Protein AF-A0A5B6VZI9-F1 (afdb_monomer_lite)

Foldseek 3Di:
DDDDDDDDPDDPPPPPVCDPVNVCVVCVVVLVVQQDALDLPDDLVVSVVSLLVVLVVDDDPPDDSFNSSVVCVLVSYDHNRNVVVVVDDPPCDDGPVSVSVVSCVVRVDVVVVVVVVVCVVVPDPDPPPPPDDD

InterPro domains:
  IPR005162 Retrotransposon-derived protein PEG10, N-terminal capsid-like domain [PF03732] (71-131)

Radius of gyration: 24.82 Å; chains: 1; bounding box: 95×47×50 Å

Secondary structure (DSSP, 8-state):
----PPPPS----------HHHHHHHHHHHHTT--B---SSS-HHHHHHHHHHHHHT---TT--HHHHHHHHGGGSB-HHHHHHHHHSPTTS--SHHHHHHHHHHHHS-HHHHHHHHHHHHT----TT------

Structure (mmCIF, N/CA/C/O backbone):
data_AF-A0A5B6VZI9-F1
#
_entry.id   AF-A0A5B6VZI9-F1
#
loop_
_atom_site.group_PDB
_atom_site.id
_atom_site.type_symbol
_atom_site.label_atom_id
_atom_site.label_alt_id
_atom_site.label_comp_id
_atom_site.label_asym_id
_atom_site.label_entity_id
_atom_site.label_seq_id
_atom_site.pdbx_PDB_ins_code
_atom_site.Cartn_x
_atom_site.Cartn_y
_atom_site.Cartn_z
_atom_site.occupancy
_atom_site.B_iso_or_equiv
_atom_site.auth_seq_id
_atom_site.auth_comp_id
_atom_site.auth_asym_id
_atom_site.auth_atom_id
_atom_site.pdbx_PDB_model_num
ATOM 1 N N . MET A 1 1 ? 61.176 0.861 -36.166 1.00 44.66 1 MET A N 1
ATOM 2 C CA . MET A 1 1 ? 60.371 1.454 -35.080 1.00 44.66 1 MET A CA 1
ATOM 3 C C . MET A 1 1 ? 59.085 1.946 -35.715 1.00 44.66 1 MET A C 1
ATOM 5 O O . MET A 1 1 ? 59.169 2.777 -36.605 1.00 44.66 1 MET A O 1
ATOM 9 N N . ALA A 1 2 ? 57.945 1.364 -35.354 1.00 43.34 2 ALA A N 1
ATOM 10 C CA . ALA A 1 2 ? 56.625 1.854 -35.738 1.00 43.34 2 ALA A CA 1
ATOM 11 C C . ALA A 1 2 ? 55.852 2.044 -34.430 1.00 43.34 2 ALA A C 1
ATOM 13 O O . ALA A 1 2 ? 55.684 1.088 -33.672 1.00 43.34 2 ALA A O 1
ATOM 14 N N . GLU A 1 3 ? 55.512 3.293 -34.123 1.00 45.34 3 GLU A N 1
ATOM 15 C CA . GLU A 1 3 ? 54.732 3.668 -32.948 1.00 45.34 3 GLU A CA 1
ATOM 16 C C . GLU A 1 3 ? 53.304 3.134 -33.089 1.00 45.34 3 GLU A C 1
ATOM 18 O O . GLU A 1 3 ? 52.586 3.461 -34.032 1.00 45.34 3 GLU A O 1
ATOM 23 N N . ASN A 1 4 ? 52.899 2.294 -32.138 1.00 48.88 4 ASN A N 1
ATOM 24 C CA . ASN A 1 4 ? 51.517 1.865 -31.978 1.00 48.88 4 ASN A CA 1
ATOM 25 C C . ASN A 1 4 ? 50.743 2.988 -31.277 1.00 48.88 4 ASN A C 1
ATOM 27 O O . ASN A 1 4 ? 50.796 3.109 -30.053 1.00 48.88 4 ASN A O 1
ATOM 31 N N . HIS A 1 5 ? 50.038 3.816 -32.048 1.00 54.12 5 HIS A N 1
ATOM 32 C CA . HIS A 1 5 ? 49.069 4.764 -31.501 1.00 54.12 5 HIS A CA 1
ATOM 33 C C . HIS A 1 5 ? 47.848 4.009 -30.934 1.00 54.12 5 HIS A C 1
ATOM 35 O O . HIS A 1 5 ? 47.343 3.098 -31.595 1.00 54.12 5 HIS A O 1
ATOM 41 N N . PRO A 1 6 ? 47.340 4.365 -29.739 1.00 53.91 6 PRO A N 1
ATOM 42 C CA . PRO A 1 6 ? 46.118 3.773 -29.205 1.00 53.91 6 PRO A CA 1
ATOM 43 C C . PRO A 1 6 ? 44.873 4.264 -29.973 1.00 53.91 6 PRO A C 1
ATOM 45 O O . PRO A 1 6 ? 44.852 5.414 -30.423 1.00 53.91 6 PRO A O 1
ATOM 48 N N . PRO A 1 7 ? 43.830 3.425 -30.122 1.00 52.94 7 PRO A N 1
ATOM 49 C CA . PRO A 1 7 ? 42.584 3.816 -30.781 1.00 52.94 7 PRO A CA 1
ATOM 50 C C . PRO A 1 7 ? 41.762 4.822 -29.940 1.00 52.94 7 PRO A C 1
ATOM 52 O O . PRO A 1 7 ? 41.955 4.900 -28.723 1.00 52.94 7 PRO A O 1
ATOM 55 N N . PRO A 1 8 ? 40.837 5.589 -30.561 1.00 47.03 8 PRO A N 1
ATOM 56 C CA . PRO A 1 8 ? 40.043 6.615 -29.882 1.00 47.03 8 PRO A CA 1
ATOM 57 C C . PRO A 1 8 ? 39.071 6.022 -28.845 1.00 47.03 8 PRO A C 1
ATOM 59 O O . PRO A 1 8 ? 38.597 4.895 -29.016 1.00 47.03 8 PRO A O 1
ATOM 62 N N . PRO A 1 9 ? 38.710 6.776 -27.791 1.00 49.41 9 PRO A N 1
ATOM 63 C CA . PRO A 1 9 ? 37.789 6.314 -26.763 1.00 49.41 9 PRO A CA 1
ATOM 64 C C . PRO A 1 9 ? 36.336 6.469 -27.237 1.00 49.41 9 PRO A C 1
ATOM 66 O O . PRO A 1 9 ? 35.648 7.403 -26.842 1.00 49.41 9 PRO A O 1
ATOM 69 N N . GLU A 1 10 ? 35.853 5.554 -28.080 1.00 56.00 10 GLU A N 1
ATOM 70 C CA . GLU A 1 10 ? 34.464 5.584 -28.571 1.00 56.00 10 GLU A CA 1
ATOM 71 C C . GLU A 1 10 ? 33.763 4.221 -28.495 1.00 56.00 10 GLU A C 1
ATOM 73 O O . GLU A 1 10 ? 33.093 3.807 -29.430 1.00 56.00 10 GLU A O 1
ATOM 78 N N . MET A 1 11 ? 33.910 3.465 -27.398 1.00 44.88 11 MET A N 1
ATOM 79 C CA . MET A 1 11 ? 33.047 2.280 -27.200 1.00 44.88 11 MET A CA 1
ATOM 80 C C . MET A 1 11 ? 32.739 1.896 -25.746 1.00 44.88 11 MET A C 1
ATOM 82 O O . MET A 1 11 ? 32.143 0.849 -25.517 1.00 44.88 11 MET A O 1
ATOM 86 N N . ALA A 1 12 ? 33.076 2.703 -24.737 1.00 39.00 12 ALA A N 1
ATOM 87 C CA . ALA A 1 12 ? 32.737 2.367 -23.348 1.00 39.00 12 ALA A CA 1
ATOM 88 C C . ALA A 1 12 ? 31.283 2.739 -22.988 1.00 39.00 12 ALA A C 1
ATOM 90 O O . ALA A 1 12 ? 31.000 3.172 -21.875 1.00 39.00 12 ALA A O 1
ATOM 91 N N . ALA A 1 13 ? 30.340 2.537 -23.913 1.00 41.16 13 ALA A N 1
ATOM 92 C CA . ALA A 1 13 ? 28.915 2.463 -23.605 1.00 41.16 13 ALA A CA 1
ATOM 93 C C . ALA A 1 13 ? 28.601 1.071 -23.036 1.00 41.16 13 ALA A C 1
ATOM 95 O O . ALA A 1 13 ? 27.743 0.337 -23.521 1.00 41.16 13 ALA A O 1
ATOM 96 N N . ASN A 1 14 ? 29.318 0.708 -21.975 1.00 37.62 14 ASN A N 1
ATOM 97 C CA . ASN A 1 14 ? 28.919 -0.375 -21.102 1.00 37.62 14 ASN A CA 1
ATOM 98 C C . ASN A 1 14 ? 27.749 0.177 -20.290 1.00 37.62 14 ASN A C 1
ATOM 100 O O . ASN A 1 14 ? 27.937 0.734 -19.209 1.00 37.62 14 ASN A O 1
ATOM 104 N N . HIS A 1 15 ? 26.537 0.052 -20.830 1.00 49.69 15 HIS A N 1
ATOM 105 C CA . HIS A 1 15 ? 25.324 0.058 -20.024 1.00 49.69 15 HIS A CA 1
ATOM 106 C C . HIS A 1 15 ? 25.386 -1.171 -19.109 1.00 49.69 15 HIS A C 1
ATOM 108 O O . HIS A 1 15 ? 24.748 -2.194 -19.340 1.00 49.69 15 HIS A O 1
ATOM 114 N N . ALA A 1 16 ? 26.220 -1.086 -18.072 1.00 39.56 16 ALA A N 1
ATOM 115 C CA . ALA A 1 16 ? 25.999 -1.858 -16.872 1.00 39.56 16 ALA A CA 1
ATOM 116 C C . ALA A 1 16 ? 24.584 -1.482 -16.414 1.00 39.56 16 ALA A C 1
ATOM 118 O O . ALA A 1 16 ? 24.296 -0.280 -16.340 1.00 39.56 16 ALA A O 1
ATOM 119 N N . PRO A 1 17 ? 23.686 -2.447 -16.151 1.00 44.81 17 PRO A N 1
ATOM 120 C CA . PRO A 1 17 ? 22.410 -2.117 -15.550 1.00 44.81 17 PRO A CA 1
ATOM 121 C C . PRO A 1 17 ? 22.757 -1.428 -14.238 1.00 44.81 17 PRO A C 1
ATOM 123 O O . PRO A 1 17 ? 23.289 -2.070 -13.332 1.00 44.81 17 PRO A O 1
ATOM 126 N N . ARG A 1 18 ? 22.563 -0.103 -14.172 1.00 46.97 18 ARG A N 1
ATOM 127 C CA . ARG A 1 18 ? 22.728 0.654 -12.933 1.00 46.97 18 ARG A CA 1
ATOM 128 C C . ARG A 1 18 ? 21.947 -0.121 -11.891 1.00 46.97 18 ARG A C 1
ATOM 130 O O . ARG A 1 18 ? 20.738 -0.315 -12.040 1.00 46.97 18 ARG A O 1
ATOM 137 N N . THR A 1 19 ? 22.659 -0.680 -10.922 1.00 47.81 19 THR A N 1
ATOM 138 C CA . THR A 1 19 ? 22.030 -1.636 -10.029 1.00 47.81 19 THR A CA 1
ATOM 139 C C . THR A 1 19 ? 20.954 -0.891 -9.253 1.00 47.81 19 THR A C 1
ATOM 141 O O . THR A 1 19 ? 21.127 0.276 -8.898 1.00 47.81 19 THR A O 1
ATOM 144 N N . MET A 1 20 ? 19.816 -1.545 -9.017 1.00 48.88 20 MET A N 1
ATOM 145 C CA . MET A 1 20 ? 18.712 -0.998 -8.221 1.00 48.88 20 MET A CA 1
ATOM 146 C C . MET A 1 20 ? 19.228 -0.363 -6.917 1.00 48.88 20 MET A C 1
ATOM 148 O O . MET A 1 20 ? 18.726 0.671 -6.501 1.00 48.88 20 MET A O 1
ATOM 152 N N . TYR A 1 21 ? 20.308 -0.914 -6.354 1.00 43.31 21 TYR A N 1
ATOM 153 C CA . TYR A 1 21 ? 21.020 -0.404 -5.187 1.00 43.31 21 TYR A CA 1
ATOM 154 C C . TYR A 1 21 ? 21.575 1.028 -5.337 1.00 43.31 21 TYR A C 1
ATOM 156 O O . TYR A 1 21 ? 21.412 1.833 -4.419 1.00 43.31 21 TYR A O 1
ATOM 164 N N . ASP A 1 22 ? 22.156 1.399 -6.478 1.00 49.97 22 ASP A N 1
ATOM 165 C CA . ASP A 1 22 ? 22.760 2.729 -6.674 1.00 49.97 22 ASP A CA 1
ATOM 166 C C . ASP A 1 22 ? 21.703 3.832 -6.826 1.00 49.97 22 ASP A C 1
ATOM 168 O O . ASP A 1 22 ? 21.845 4.922 -6.269 1.00 49.97 22 ASP A O 1
ATOM 172 N N . TYR A 1 23 ? 20.591 3.527 -7.503 1.00 51.03 23 TYR A N 1
ATOM 173 C CA . TYR A 1 23 ? 19.423 4.411 -7.536 1.00 51.03 23 TYR A CA 1
A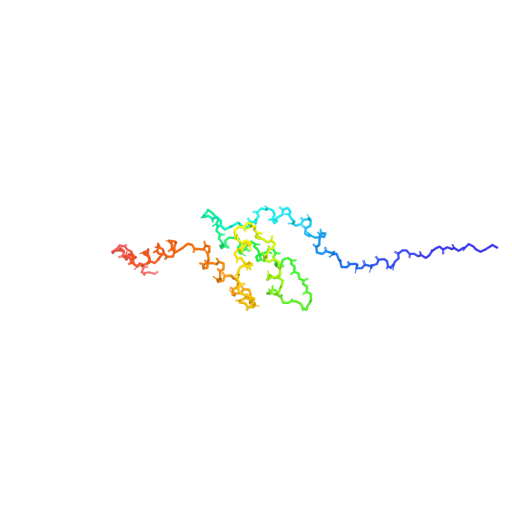TOM 174 C C . TYR A 1 23 ? 18.725 4.470 -6.185 1.00 51.03 23 TYR A C 1
ATOM 176 O O . TYR A 1 23 ? 18.383 5.558 -5.726 1.00 51.03 23 TYR A O 1
ATOM 184 N N . THR A 1 24 ? 18.588 3.331 -5.496 1.00 51.59 24 THR A N 1
ATOM 185 C CA . THR A 1 24 ? 18.005 3.331 -4.155 1.00 51.59 24 THR A CA 1
ATOM 186 C C . THR A 1 24 ? 18.813 4.209 -3.219 1.00 51.59 24 THR A C 1
ATOM 188 O O . THR A 1 24 ? 18.198 4.904 -2.447 1.00 51.59 24 THR A O 1
ATOM 191 N N . LYS A 1 25 ? 20.144 4.314 -3.313 1.00 47.44 25 LYS A N 1
ATOM 192 C CA . LYS A 1 25 ? 20.920 5.173 -2.401 1.00 47.44 25 LYS A CA 1
ATOM 193 C C . LYS A 1 25 ? 20.657 6.675 -2.580 1.00 47.44 25 LYS A C 1
ATOM 195 O O . LYS A 1 25 ? 20.638 7.399 -1.591 1.00 47.44 25 LYS A O 1
ATOM 200 N N . SER A 1 26 ? 20.426 7.134 -3.812 1.00 44.34 26 SER A N 1
ATOM 201 C CA . SER A 1 26 ? 20.067 8.532 -4.107 1.00 44.34 26 SER A CA 1
ATOM 202 C C . SER A 1 26 ? 18.576 8.826 -3.905 1.00 44.34 26 SER A C 1
ATOM 204 O O . SER A 1 26 ? 18.228 9.973 -3.644 1.00 44.34 26 SER A O 1
ATOM 206 N N . SER A 1 27 ? 17.707 7.821 -4.041 1.00 53.03 27 SER A N 1
ATOM 207 C CA . SER A 1 27 ? 16.261 7.926 -3.798 1.00 53.03 27 SER A CA 1
ATOM 208 C C . SER A 1 27 ? 15.859 7.560 -2.361 1.00 53.03 27 SER A C 1
ATOM 210 O O . SER A 1 27 ? 14.744 7.860 -1.947 1.00 53.03 27 SER A O 1
ATOM 212 N N . LEU A 1 28 ? 16.748 6.946 -1.572 1.00 49.12 28 LEU A N 1
ATOM 213 C CA . LEU A 1 28 ? 16.514 6.530 -0.183 1.00 49.12 28 LEU A CA 1
ATOM 214 C C . LEU A 1 28 ? 16.299 7.737 0.724 1.00 49.12 28 LEU A C 1
ATOM 216 O O . LEU A 1 28 ? 15.491 7.643 1.632 1.00 49.12 28 LEU A O 1
ATOM 220 N N . THR A 1 29 ? 16.895 8.891 0.427 1.00 49.81 29 THR A N 1
ATOM 221 C CA . THR A 1 29 ? 16.580 10.149 1.123 1.00 49.81 29 THR A CA 1
ATOM 222 C C . THR A 1 29 ? 15.117 10.578 0.955 1.00 49.81 29 THR A C 1
ATOM 224 O O . THR A 1 29 ? 14.594 11.272 1.821 1.00 49.81 29 THR A O 1
ATOM 227 N N . GLY A 1 30 ? 14.433 10.143 -0.112 1.00 49.75 30 GLY A N 1
ATOM 228 C CA . GLY A 1 30 ? 12.989 10.333 -0.303 1.00 49.75 30 GLY A CA 1
ATOM 229 C C . GLY A 1 30 ? 12.120 9.214 0.289 1.00 49.75 30 GLY A C 1
ATOM 230 O O . GLY A 1 30 ? 10.983 9.466 0.665 1.00 49.75 30 GLY A O 1
ATOM 231 N N . ILE A 1 31 ? 12.643 7.988 0.413 1.00 49.75 31 ILE A N 1
ATOM 232 C CA . ILE A 1 31 ? 11.924 6.835 0.998 1.00 49.75 31 ILE A CA 1
ATOM 233 C C . ILE A 1 31 ? 12.033 6.826 2.532 1.00 49.75 31 ILE A C 1
ATOM 235 O O . ILE A 1 31 ? 11.121 6.371 3.218 1.00 49.75 31 ILE A O 1
ATOM 239 N N . GLU A 1 32 ? 13.125 7.354 3.095 1.00 50.16 32 GLU A N 1
ATOM 240 C CA . GLU A 1 32 ? 13.339 7.448 4.544 1.00 50.16 32 GLU A CA 1
ATOM 241 C C . GLU A 1 32 ? 12.313 8.354 5.246 1.00 50.16 32 GLU A C 1
ATOM 243 O O . GLU A 1 32 ? 12.110 8.207 6.449 1.00 50.16 32 GLU A O 1
ATOM 248 N N . SER A 1 33 ? 11.596 9.212 4.509 1.00 51.38 33 SER A N 1
ATOM 249 C CA . SER A 1 33 ? 10.482 10.014 5.034 1.00 51.38 33 SER A CA 1
ATOM 250 C C . SER A 1 33 ? 9.107 9.332 4.942 1.00 51.38 33 SER A C 1
ATOM 252 O O . SER A 1 33 ? 8.122 9.914 5.386 1.00 51.38 33 SER A O 1
ATOM 254 N N . SER A 1 34 ? 9.006 8.119 4.382 1.00 64.94 34 SER A N 1
ATOM 255 C CA . SER A 1 34 ? 7.731 7.402 4.177 1.00 64.94 34 SER A CA 1
ATOM 256 C C . SER A 1 34 ? 7.838 5.905 4.503 1.00 64.94 34 SER A C 1
ATOM 258 O O . SER A 1 34 ? 7.319 5.059 3.779 1.00 64.94 34 SER A O 1
ATOM 260 N N . ILE A 1 35 ? 8.544 5.541 5.579 1.00 85.88 35 ILE A N 1
ATOM 261 C CA . ILE A 1 35 ? 8.465 4.179 6.127 1.00 85.88 35 ILE A CA 1
ATOM 262 C C . ILE A 1 35 ? 7.190 4.065 6.959 1.00 85.88 35 ILE A C 1
ATOM 264 O O . ILE A 1 35 ? 7.040 4.789 7.934 1.00 85.88 35 ILE A O 1
ATOM 268 N N . PHE A 1 36 ? 6.333 3.105 6.617 1.00 89.94 36 PHE A N 1
ATOM 269 C CA . PHE A 1 36 ? 5.084 2.842 7.329 1.00 89.94 36 PHE A CA 1
ATOM 270 C C . PHE A 1 36 ? 5.270 1.750 8.389 1.00 89.94 36 PHE A C 1
ATOM 272 O O . PHE A 1 36 ? 5.673 0.621 8.074 1.00 89.94 36 PHE A O 1
ATOM 279 N N . ASP A 1 37 ? 4.979 2.069 9.650 1.00 90.19 37 ASP A N 1
ATOM 280 C CA . ASP A 1 37 ? 4.993 1.112 10.772 1.00 90.19 37 ASP A CA 1
ATOM 281 C C . ASP A 1 37 ? 3.581 0.545 11.048 1.00 90.19 37 ASP A C 1
ATOM 283 O O . ASP A 1 37 ? 3.415 -0.568 11.559 1.00 90.19 37 ASP A O 1
ATOM 287 N N . GLY A 1 38 ? 2.539 1.242 10.598 1.00 87.00 38 GLY A N 1
ATOM 288 C CA . GLY A 1 38 ? 1.145 0.909 10.858 1.00 87.00 38 GLY A CA 1
ATOM 289 C C . GLY A 1 38 ?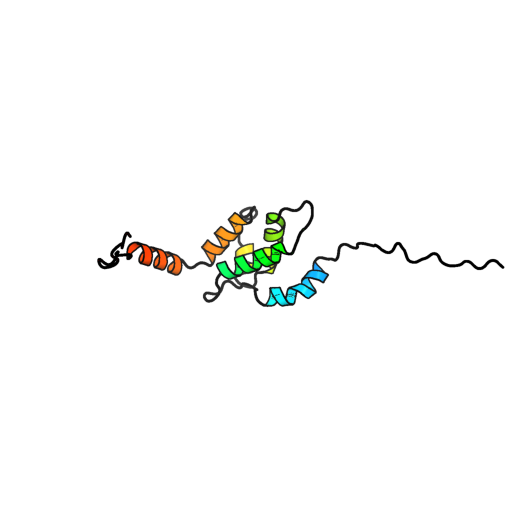 0.656 1.439 12.204 1.00 87.00 38 GLY A C 1
ATOM 290 O O . GLY A 1 38 ? -0.098 0.746 12.898 1.00 87.00 38 GLY A O 1
ATOM 291 N N . LEU A 1 39 ? 1.120 2.628 12.597 1.00 87.56 39 LEU A N 1
ATOM 292 C CA . LEU A 1 39 ? 0.675 3.344 13.793 1.00 87.56 39 LEU A CA 1
ATOM 293 C C . LEU A 1 39 ? -0.692 4.016 13.568 1.00 87.56 39 LEU A C 1
ATOM 295 O O . LEU A 1 39 ? -1.210 4.070 12.457 1.00 87.56 39 LEU A O 1
ATOM 299 N N . GLN A 1 40 ? -1.326 4.482 14.648 1.00 80.25 40 GLN A N 1
ATOM 300 C CA . GLN A 1 40 ? -2.691 5.036 14.588 1.00 80.25 40 GLN A CA 1
ATOM 301 C C . GLN A 1 40 ? -2.753 6.436 13.960 1.00 80.25 40 GLN A C 1
ATOM 303 O O . GLN A 1 40 ? -3.794 6.828 13.428 1.00 80.25 40 GLN A O 1
ATOM 308 N N . ASP A 1 41 ? -1.658 7.178 14.074 1.00 82.69 41 ASP A N 1
ATOM 309 C CA . ASP A 1 41 ? -1.432 8.521 13.550 1.00 82.69 41 ASP A CA 1
ATOM 310 C C . ASP A 1 41 ? -0.958 8.522 12.090 1.00 82.69 41 ASP A C 1
ATOM 312 O O . ASP A 1 41 ? -1.065 9.543 11.415 1.00 82.69 41 ASP A O 1
ATOM 316 N N . GLU A 1 42 ? -0.512 7.375 11.574 1.00 87.62 42 GLU A N 1
ATOM 317 C CA . GLU A 1 42 ? -0.177 7.216 10.162 1.00 87.62 42 GLU A CA 1
ATOM 318 C C . GLU A 1 42 ? -1.444 7.034 9.307 1.00 87.62 42 GLU A C 1
ATOM 320 O O . GLU A 1 42 ? -2.405 6.356 9.690 1.00 87.62 42 GLU A O 1
ATOM 325 N N . ASP A 1 43 ? -1.441 7.621 8.108 1.00 86.56 43 ASP A N 1
ATOM 326 C CA . ASP A 1 43 ? -2.498 7.407 7.120 1.00 86.56 43 ASP A CA 1
ATOM 327 C C . ASP A 1 43 ? -2.045 6.392 6.059 1.00 86.56 43 ASP A C 1
ATOM 329 O O . ASP A 1 43 ? -1.161 6.703 5.250 1.00 86.56 43 ASP A O 1
ATOM 333 N N . PRO A 1 44 ? -2.651 5.188 6.008 1.00 90.06 44 PRO A N 1
ATOM 334 C CA . PRO A 1 44 ? -2.318 4.206 4.986 1.00 90.06 44 PRO A CA 1
ATOM 335 C C . PRO A 1 44 ? -2.608 4.706 3.562 1.00 90.06 44 PRO A C 1
ATOM 337 O O . PRO A 1 44 ? -1.937 4.258 2.638 1.00 90.06 44 PRO A O 1
ATOM 340 N N . ASN A 1 45 ? -3.555 5.632 3.354 1.00 89.94 45 ASN A N 1
ATOM 341 C CA . ASN A 1 45 ? -3.835 6.177 2.020 1.00 89.94 45 ASN A CA 1
ATOM 342 C C . ASN A 1 45 ? -2.691 7.060 1.525 1.00 89.94 45 ASN A C 1
ATOM 344 O O . ASN A 1 45 ? -2.226 6.880 0.402 1.00 89.94 45 ASN A O 1
ATOM 348 N N . THR A 1 46 ? -2.208 7.971 2.373 1.00 90.06 46 THR A N 1
ATOM 349 C CA . THR A 1 46 ? -1.064 8.836 2.055 1.00 90.06 46 THR A CA 1
ATOM 350 C C . THR A 1 46 ? 0.183 8.006 1.771 1.00 90.06 46 THR A C 1
ATOM 352 O O . THR A 1 46 ? 0.869 8.247 0.781 1.00 90.06 46 THR A O 1
ATOM 355 N N . HIS A 1 47 ? 0.435 6.969 2.578 1.00 91.00 47 HIS A N 1
ATOM 356 C CA . HIS A 1 47 ? 1.541 6.043 2.328 1.00 91.00 47 HIS A CA 1
ATOM 357 C C . HIS A 1 47 ? 1.426 5.348 0.966 1.00 91.00 47 HIS A C 1
ATOM 359 O O . HIS A 1 47 ? 2.382 5.327 0.194 1.00 91.00 47 HIS A O 1
ATOM 365 N N . LEU A 1 48 ? 0.248 4.800 0.645 1.00 92.31 48 LEU A N 1
ATOM 366 C CA . LEU A 1 48 ? 0.011 4.121 -0.630 1.00 92.31 48 LEU A CA 1
ATOM 367 C C . LEU A 1 48 ? 0.165 5.066 -1.829 1.00 92.31 48 LEU A C 1
ATOM 369 O O . LEU A 1 48 ? 0.747 4.658 -2.832 1.00 92.31 48 LEU A O 1
ATOM 373 N N . ALA A 1 49 ? -0.317 6.307 -1.728 1.00 90.69 49 ALA A N 1
ATOM 374 C CA . ALA A 1 49 ? -0.187 7.309 -2.784 1.00 90.69 49 ALA A CA 1
ATOM 375 C C . ALA A 1 49 ? 1.285 7.658 -3.050 1.00 90.69 49 ALA A C 1
ATOM 377 O O . ALA A 1 49 ? 1.752 7.511 -4.181 1.00 90.69 49 ALA A O 1
ATOM 378 N N . ASN A 1 50 ? 2.035 8.001 -1.998 1.00 89.44 50 ASN A N 1
ATOM 379 C CA . ASN A 1 50 ? 3.465 8.305 -2.094 1.00 89.44 50 ASN A CA 1
ATOM 380 C C . ASN A 1 50 ? 4.257 7.110 -2.648 1.00 89.44 50 ASN A C 1
ATOM 382 O O . ASN A 1 50 ? 5.175 7.266 -3.452 1.00 89.44 50 ASN A O 1
ATOM 386 N N . PHE A 1 51 ? 3.896 5.891 -2.236 1.00 91.00 51 PHE A N 1
ATOM 387 C CA . PHE A 1 51 ? 4.544 4.675 -2.713 1.00 91.00 51 PHE A CA 1
ATOM 388 C C . PHE A 1 51 ? 4.293 4.414 -4.204 1.00 91.00 51 PHE A C 1
ATOM 390 O O . PHE A 1 51 ? 5.206 3.977 -4.908 1.00 91.00 51 PHE A O 1
ATOM 397 N N . VAL A 1 52 ? 3.075 4.663 -4.697 1.00 90.94 52 VAL A N 1
ATOM 398 C CA . VAL A 1 52 ? 2.759 4.531 -6.127 1.00 90.94 52 VAL A CA 1
ATOM 399 C C . VAL A 1 52 ? 3.537 5.560 -6.940 1.00 90.94 52 VAL A C 1
ATOM 401 O O . VAL A 1 52 ? 4.184 5.166 -7.905 1.00 90.94 52 VAL A O 1
ATOM 404 N N . GLU A 1 53 ? 3.567 6.823 -6.508 1.00 88.81 53 GLU A N 1
ATOM 405 C CA . GLU A 1 53 ? 4.348 7.882 -7.164 1.00 88.81 53 GLU A CA 1
ATOM 406 C C . GLU A 1 53 ? 5.839 7.522 -7.228 1.00 88.81 53 GLU A C 1
ATOM 408 O O . GLU A 1 53 ? 6.476 7.631 -8.277 1.00 88.81 53 GLU A O 1
ATOM 413 N N . PHE A 1 54 ? 6.387 6.986 -6.134 1.00 85.31 54 PHE A N 1
ATOM 414 C CA . PHE A 1 54 ? 7.745 6.456 -6.112 1.00 85.31 54 PHE A CA 1
ATOM 415 C C . PHE A 1 54 ? 7.936 5.310 -7.115 1.00 85.31 54 PHE A C 1
ATOM 417 O O . PHE A 1 54 ? 8.909 5.311 -7.871 1.00 85.31 54 PHE A O 1
ATOM 424 N N . CYS A 1 55 ? 7.023 4.337 -7.153 1.00 86.69 55 CYS A N 1
ATOM 425 C CA . CYS A 1 55 ? 7.105 3.209 -8.083 1.00 86.69 55 CYS A CA 1
ATOM 426 C C . CYS A 1 55 ? 7.018 3.646 -9.548 1.00 86.69 55 CYS A C 1
ATOM 428 O O . CYS A 1 55 ? 7.674 3.039 -10.390 1.00 86.69 55 CYS A O 1
ATOM 430 N N . ASP A 1 56 ? 6.265 4.701 -9.849 1.00 85.88 56 ASP A N 1
ATOM 431 C CA . ASP A 1 56 ? 6.096 5.211 -11.210 1.00 85.88 56 ASP A CA 1
ATOM 432 C C . ASP A 1 56 ? 7.394 5.826 -11.773 1.00 85.88 56 ASP A C 1
ATOM 434 O O . ASP A 1 56 ? 7.552 5.923 -12.992 1.00 85.88 56 ASP A O 1
ATOM 438 N N . THR A 1 57 ? 8.374 6.145 -10.914 1.00 83.12 57 THR A N 1
ATOM 439 C CA . THR A 1 57 ? 9.736 6.522 -11.341 1.00 83.12 57 THR A CA 1
ATOM 440 C C . THR A 1 57 ? 10.543 5.347 -11.908 1.00 83.12 57 THR A C 1
ATOM 442 O O . THR A 1 57 ? 11.549 5.555 -12.591 1.00 83.12 57 THR A O 1
ATOM 445 N N . PHE A 1 58 ? 10.104 4.107 -11.668 1.00 78.81 58 PHE A N 1
ATOM 446 C CA . PHE A 1 58 ? 10.722 2.904 -12.208 1.00 78.81 58 PHE A CA 1
ATOM 447 C C . PHE A 1 58 ? 9.969 2.452 -13.454 1.00 78.81 58 PHE A C 1
ATOM 449 O O . PHE A 1 58 ? 8.793 2.094 -13.406 1.00 78.81 58 PHE A O 1
ATOM 456 N N . LYS A 1 59 ? 10.678 2.377 -14.580 1.00 80.06 59 LYS A N 1
ATOM 457 C CA . LYS A 1 59 ? 10.206 1.661 -15.765 1.00 80.06 59 LYS A CA 1
ATOM 458 C C . LYS A 1 59 ? 11.211 0.585 -16.132 1.00 80.06 59 LYS A C 1
ATOM 460 O O . LYS A 1 59 ? 12.374 0.868 -16.405 1.00 80.06 59 LYS A O 1
ATOM 465 N N . ILE A 1 60 ? 10.749 -0.660 -16.081 1.00 82.50 60 ILE A N 1
ATOM 466 C CA . ILE A 1 60 ? 11.517 -1.847 -16.444 1.00 82.50 60 ILE A CA 1
ATOM 467 C C . ILE A 1 60 ? 10.754 -2.527 -17.574 1.00 82.50 60 ILE A C 1
ATOM 469 O O . ILE A 1 60 ? 9.585 -2.873 -17.409 1.00 82.50 60 ILE A O 1
ATOM 473 N N . ASN A 1 61 ? 11.411 -2.696 -18.720 1.00 86.00 61 ASN A N 1
ATOM 474 C CA . ASN A 1 61 ? 10.817 -3.388 -19.859 1.00 86.00 61 ASN A CA 1
ATOM 475 C C . ASN A 1 61 ? 10.438 -4.822 -19.462 1.00 86.00 61 ASN A C 1
ATOM 477 O O . ASN A 1 61 ? 11.154 -5.466 -18.694 1.00 86.00 61 ASN A O 1
ATOM 481 N N . ASP A 1 62 ? 9.299 -5.294 -19.969 1.00 88.25 62 ASP A N 1
ATOM 482 C CA . ASP A 1 62 ? 8.783 -6.654 -19.755 1.00 88.25 62 ASP A CA 1
ATOM 483 C C . ASP A 1 62 ? 8.411 -7.017 -18.302 1.00 88.25 62 ASP A C 1
ATOM 485 O O . ASP A 1 62 ? 8.143 -8.180 -17.996 1.00 88.25 62 ASP A O 1
ATOM 489 N N . VAL A 1 63 ? 8.328 -6.038 -17.394 1.00 87.88 63 VAL A N 1
ATOM 490 C CA . VAL A 1 63 ? 7.816 -6.232 -16.028 1.00 87.88 63 VAL A CA 1
ATOM 491 C C . VAL A 1 63 ? 6.578 -5.364 -15.826 1.00 87.88 63 VAL A C 1
ATOM 493 O O . VAL A 1 63 ? 6.598 -4.170 -16.108 1.00 87.88 63 VAL A O 1
ATOM 496 N N . SER A 1 64 ? 5.489 -5.951 -15.323 1.00 91.69 64 SER A N 1
ATOM 497 C CA . SER A 1 64 ? 4.277 -5.186 -15.023 1.00 91.69 64 SER A CA 1
ATOM 498 C C . SER A 1 64 ? 4.481 -4.251 -13.828 1.00 91.69 64 SER A C 1
ATOM 500 O O . SER A 1 64 ? 5.167 -4.600 -12.862 1.00 91.69 64 SER A O 1
ATOM 502 N N . ASP A 1 65 ? 3.819 -3.092 -13.853 1.00 90.75 65 ASP A N 1
ATOM 503 C CA . ASP A 1 65 ? 3.835 -2.136 -12.737 1.00 90.75 65 ASP A CA 1
ATOM 504 C C . ASP A 1 65 ? 3.374 -2.803 -11.425 1.00 90.75 65 ASP A C 1
ATOM 506 O O . ASP A 1 65 ? 3.946 -2.566 -10.362 1.00 90.75 65 ASP A O 1
ATOM 510 N N . ASP A 1 66 ? 2.405 -3.720 -11.501 1.00 91.94 66 ASP A N 1
ATOM 511 C CA . ASP A 1 66 ? 1.965 -4.541 -10.368 1.00 91.94 66 ASP A CA 1
ATOM 512 C C . ASP A 1 66 ? 3.102 -5.386 -9.781 1.00 91.94 66 ASP A C 1
ATOM 514 O O . ASP A 1 66 ? 3.294 -5.407 -8.565 1.00 91.94 66 ASP A O 1
ATOM 518 N N . ALA A 1 67 ? 3.892 -6.058 -10.621 1.00 91.31 67 ALA A N 1
ATOM 519 C CA . ALA A 1 67 ? 5.010 -6.872 -10.155 1.00 91.31 67 ALA A CA 1
ATOM 520 C C . ALA A 1 67 ? 6.115 -6.016 -9.517 1.00 91.31 67 ALA A C 1
ATOM 522 O O . ALA A 1 67 ? 6.713 -6.437 -8.522 1.00 91.31 67 ALA A O 1
ATOM 523 N N . ILE A 1 68 ? 6.362 -4.816 -10.053 1.00 91.19 68 ILE A N 1
ATOM 524 C CA . ILE A 1 68 ? 7.296 -3.841 -9.474 1.00 91.19 68 ILE A CA 1
ATOM 525 C C . ILE A 1 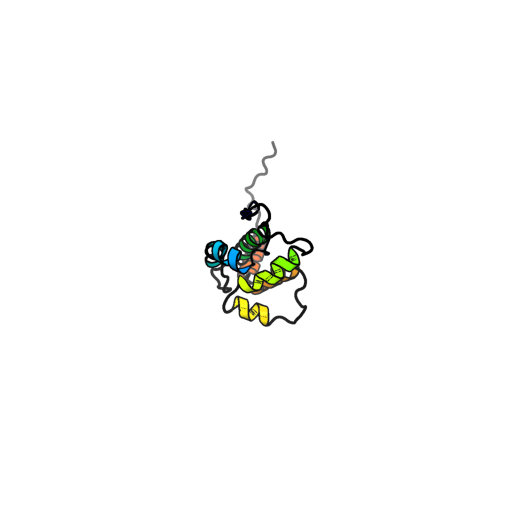68 ? 6.796 -3.412 -8.091 1.00 91.19 68 ILE A C 1
ATOM 527 O O . ILE A 1 68 ? 7.500 -3.599 -7.097 1.00 91.19 68 ILE A O 1
ATOM 531 N N . ARG A 1 69 ? 5.555 -2.921 -8.004 1.00 92.94 69 ARG A N 1
ATOM 532 C CA . ARG A 1 69 ? 4.939 -2.440 -6.759 1.00 92.94 69 ARG A CA 1
ATOM 533 C C . ARG A 1 69 ? 4.905 -3.524 -5.687 1.00 92.94 69 ARG A C 1
ATOM 535 O O . ARG A 1 69 ? 5.379 -3.299 -4.578 1.00 92.94 69 ARG A O 1
ATOM 542 N N . LEU A 1 70 ? 4.440 -4.731 -6.014 1.00 94.12 70 LEU A N 1
ATOM 543 C CA . LEU A 1 70 ? 4.391 -5.854 -5.069 1.00 94.12 70 LEU A CA 1
ATOM 544 C C . LEU A 1 70 ? 5.777 -6.254 -4.552 1.00 94.12 70 LEU A C 1
ATOM 546 O O . LEU A 1 70 ? 5.921 -6.603 -3.380 1.00 94.12 70 LEU A O 1
ATOM 550 N N . ARG A 1 71 ? 6.805 -6.196 -5.407 1.00 91.75 71 ARG A N 1
ATOM 551 C CA . ARG A 1 71 ? 8.182 -6.527 -5.024 1.00 91.75 71 ARG A CA 1
ATOM 552 C C . ARG A 1 71 ? 8.815 -5.449 -4.150 1.00 91.75 71 ARG A C 1
ATOM 554 O O . ARG A 1 71 ? 9.589 -5.786 -3.256 1.00 91.75 71 ARG A O 1
ATOM 561 N N . LEU A 1 72 ? 8.495 -4.181 -4.397 1.00 90.56 72 LEU A N 1
ATOM 562 C CA . LEU A 1 72 ? 9.058 -3.045 -3.668 1.00 90.56 72 LEU A CA 1
ATOM 563 C C . LEU A 1 72 ? 8.313 -2.739 -2.361 1.00 90.56 72 LEU A C 1
ATOM 565 O O . LEU A 1 72 ? 8.923 -2.255 -1.408 1.00 90.56 72 LEU A O 1
ATOM 569 N N . PHE A 1 73 ? 7.027 -3.077 -2.260 1.00 93.00 73 PHE A N 1
ATOM 570 C CA . PHE A 1 73 ? 6.197 -2.720 -1.107 1.00 93.00 73 PHE A CA 1
ATOM 571 C C . PHE A 1 73 ? 6.761 -3.168 0.255 1.00 93.00 73 PHE A C 1
ATOM 573 O O . PHE A 1 73 ? 6.784 -2.341 1.168 1.00 93.00 73 PHE A O 1
ATOM 580 N N . PRO A 1 74 ? 7.324 -4.386 0.431 1.00 92.31 74 PRO A N 1
ATOM 581 C CA . PRO A 1 74 ? 7.918 -4.805 1.706 1.00 92.31 74 PRO A CA 1
ATOM 582 C C . PRO A 1 74 ? 9.086 -3.932 2.196 1.00 92.31 74 PRO A C 1
ATOM 584 O O . PRO A 1 74 ? 9.448 -3.993 3.376 1.00 92.31 74 PRO A O 1
ATOM 587 N N . PHE A 1 75 ? 9.718 -3.160 1.307 1.00 90.12 75 PHE A N 1
ATOM 588 C CA . PHE A 1 75 ? 10.797 -2.231 1.653 1.00 90.12 75 PHE A CA 1
ATOM 589 C C . PHE A 1 75 ? 10.270 -0.889 2.168 1.00 90.12 75 PHE A C 1
ATOM 591 O O . PHE A 1 75 ? 10.977 -0.224 2.916 1.00 90.12 75 PHE A O 1
ATOM 598 N N . SER A 1 76 ? 9.020 -0.545 1.849 1.00 91.19 76 SER A N 1
ATOM 599 C CA . SER A 1 76 ? 8.325 0.635 2.383 1.00 91.19 76 SER A CA 1
ATOM 600 C C . SER A 1 76 ? 7.768 0.430 3.801 1.00 91.19 76 SER A C 1
ATOM 602 O O . SER A 1 76 ? 7.284 1.371 4.420 1.00 91.19 76 SER A O 1
ATOM 604 N N . LEU A 1 77 ? 7.823 -0.802 4.326 1.00 92.75 77 LEU A N 1
ATOM 605 C CA . LEU A 1 77 ? 7.265 -1.171 5.629 1.00 92.75 77 LEU A CA 1
ATOM 606 C C . LEU A 1 77 ? 8.354 -1.422 6.675 1.00 92.75 77 LEU A C 1
ATOM 608 O O . LEU A 1 77 ? 9.436 -1.937 6.366 1.00 92.75 77 LEU A O 1
ATOM 612 N N . ARG A 1 78 ? 8.021 -1.196 7.948 1.00 92.12 78 ARG A N 1
ATOM 613 C CA . ARG A 1 78 ? 8.844 -1.591 9.103 1.00 92.12 78 ARG A CA 1
ATOM 614 C C . ARG A 1 78 ? 7.989 -2.232 10.202 1.00 92.12 78 ARG A C 1
ATOM 616 O O . ARG A 1 78 ? 6.766 -2.265 10.105 1.00 92.12 78 ARG A O 1
ATOM 623 N N . ASN A 1 79 ? 8.652 -2.820 11.203 1.00 92.12 79 ASN A N 1
ATOM 624 C CA . ASN A 1 79 ? 8.057 -3.237 12.476 1.00 92.12 79 ASN A CA 1
ATOM 625 C C . ASN A 1 79 ? 6.729 -3.997 12.304 1.00 92.12 79 ASN A C 1
ATOM 627 O O . ASN A 1 79 ? 6.727 -5.085 11.719 1.00 92.12 79 ASN A O 1
ATOM 631 N N . LYS A 1 80 ? 5.614 -3.455 12.813 1.00 90.94 80 LYS A N 1
ATOM 632 C CA . LYS A 1 80 ? 4.325 -4.157 12.862 1.00 90.94 80 LYS A CA 1
ATOM 633 C C . LYS A 1 80 ? 3.720 -4.322 11.472 1.00 90.94 80 LYS A C 1
ATOM 635 O O . LYS A 1 80 ? 3.200 -5.399 11.177 1.00 90.94 80 LYS A O 1
ATOM 640 N N . ALA A 1 81 ? 3.832 -3.312 10.610 1.00 93.81 81 ALA A N 1
ATOM 641 C CA . ALA A 1 81 ? 3.407 -3.390 9.214 1.00 93.81 81 ALA A CA 1
ATOM 642 C C . ALA A 1 81 ? 4.118 -4.497 8.443 1.00 93.81 81 ALA A C 1
ATOM 644 O O . ALA A 1 81 ? 3.483 -5.334 7.797 1.00 93.81 81 ALA A O 1
ATOM 645 N N . LYS A 1 82 ? 5.443 -4.562 8.576 1.00 94.62 82 LYS A N 1
ATOM 646 C CA . LYS A 1 82 ? 6.238 -5.575 7.883 1.00 94.62 82 LYS A CA 1
ATOM 647 C C . LYS A 1 82 ? 5.962 -6.988 8.403 1.00 94.62 82 LYS A C 1
ATOM 649 O O . LYS A 1 82 ? 5.838 -7.918 7.610 1.00 94.62 82 LYS A O 1
ATOM 654 N N . GLN A 1 83 ? 5.822 -7.150 9.720 1.00 94.62 83 GLN A N 1
ATOM 655 C CA . GLN A 1 83 ? 5.469 -8.438 10.329 1.00 94.62 83 GLN A CA 1
ATOM 656 C C . GLN A 1 83 ? 4.088 -8.925 9.886 1.00 94.62 83 GLN A C 1
ATOM 658 O O . GLN A 1 83 ? 3.925 -10.104 9.583 1.00 94.62 83 GLN A O 1
ATOM 663 N N . TRP A 1 84 ? 3.104 -8.025 9.816 1.00 95.50 84 TRP A N 1
ATOM 664 C CA . TRP A 1 84 ? 1.774 -8.363 9.320 1.00 95.50 84 TRP A CA 1
ATOM 665 C C . TRP A 1 84 ? 1.799 -8.801 7.857 1.00 95.50 84 TRP A C 1
ATOM 667 O O . TRP A 1 84 ? 1.188 -9.811 7.525 1.00 95.50 84 TRP A O 1
ATOM 677 N N . LEU A 1 85 ? 2.533 -8.099 6.990 1.00 95.06 85 LEU A N 1
ATOM 678 C CA . LEU A 1 85 ? 2.623 -8.486 5.583 1.00 95.06 85 LEU A CA 1
ATOM 679 C C . LEU A 1 85 ? 3.158 -9.920 5.429 1.00 95.06 85 LEU A C 1
ATOM 681 O O . LEU A 1 85 ? 2.629 -10.699 4.639 1.00 95.06 85 LEU A O 1
ATOM 685 N N . TYR A 1 86 ? 4.174 -10.289 6.214 1.00 94.19 86 TYR A N 1
ATOM 686 C CA . TYR A 1 86 ? 4.760 -11.631 6.181 1.00 94.19 86 TYR A CA 1
ATOM 687 C C . TYR A 1 86 ? 3.930 -12.713 6.879 1.00 94.19 86 TYR A C 1
ATOM 689 O O . TYR A 1 86 ? 4.196 -13.895 6.660 1.00 94.19 86 TYR A O 1
ATOM 697 N N . SER A 1 87 ? 2.935 -12.352 7.693 1.00 95.38 87 SER A N 1
ATOM 698 C CA . SER A 1 87 ? 2.032 -13.332 8.307 1.00 95.38 87 SER A CA 1
ATOM 699 C C . SER A 1 87 ? 0.890 -13.762 7.383 1.00 95.38 87 SER A C 1
ATOM 701 O O . SER A 1 87 ? 0.180 -14.722 7.690 1.00 95.38 87 SER A O 1
ATOM 703 N N . LEU A 1 88 ? 0.711 -13.086 6.244 1.00 94.19 88 LEU A N 1
ATOM 704 C CA . LEU A 1 88 ? -0.311 -13.441 5.268 1.00 94.19 88 LEU A CA 1
ATOM 705 C C . LEU A 1 88 ? 0.006 -14.781 4.578 1.00 94.19 88 LEU A C 1
ATOM 707 O O . LEU A 1 88 ? 1.172 -15.087 4.310 1.00 94.19 88 LEU A O 1
ATOM 711 N N . PRO A 1 89 ? -1.018 -15.580 4.222 1.00 94.12 89 PRO A N 1
ATOM 712 C CA . PRO A 1 89 ? -0.807 -16.816 3.478 1.00 94.12 89 PRO A CA 1
ATOM 713 C C . PRO A 1 89 ? -0.091 -16.565 2.146 1.00 94.12 89 PRO A C 1
ATOM 715 O O . PRO A 1 89 ? -0.368 -15.582 1.449 1.00 94.12 89 PRO A O 1
ATOM 718 N N . ARG A 1 90 ? 0.805 -17.476 1.754 1.00 89.56 90 ARG A N 1
ATOM 719 C CA . ARG A 1 90 ? 1.489 -17.391 0.454 1.00 89.56 90 ARG A CA 1
ATOM 720 C C . ARG A 1 90 ? 0.465 -17.397 -0.679 1.00 89.56 90 ARG A C 1
ATOM 722 O O . ARG A 1 90 ? -0.494 -18.160 -0.639 1.00 89.56 90 ARG A O 1
ATOM 729 N N . GLY A 1 91 ? 0.672 -16.544 -1.678 1.00 89.00 91 GLY A N 1
ATOM 730 C CA . GLY A 1 91 ? -0.246 -16.416 -2.813 1.00 89.00 91 GLY A CA 1
ATOM 731 C C . GLY A 1 91 ? -1.584 -15.745 -2.484 1.00 89.00 91 GLY A C 1
ATOM 732 O O . GLY A 1 91 ? -2.422 -15.635 -3.367 1.00 89.00 91 GLY A O 1
ATOM 733 N N . SER A 1 92 ? -1.796 -15.257 -1.253 1.00 90.69 92 SER A N 1
ATOM 734 C CA . SER A 1 92 ? -3.011 -14.499 -0.903 1.00 90.69 92 SER A CA 1
ATOM 735 C C . SER A 1 92 ? -3.060 -13.091 -1.505 1.00 90.69 92 SER A C 1
ATOM 737 O O . SER A 1 92 ? -4.107 -12.446 -1.455 1.00 90.69 92 SER A O 1
ATOM 739 N N . ILE A 1 93 ? -1.933 -12.614 -2.039 1.00 93.94 93 ILE A N 1
ATOM 740 C CA . ILE A 1 93 ? -1.801 -11.352 -2.761 1.00 93.94 93 ILE A CA 1
ATOM 741 C C . ILE A 1 93 ? -1.042 -11.642 -4.049 1.00 93.94 93 ILE A C 1
ATOM 743 O O . ILE A 1 93 ? 0.094 -12.116 -4.013 1.00 93.94 93 ILE A O 1
ATOM 747 N N . THR A 1 94 ? -1.686 -11.361 -5.173 1.00 94.00 94 THR A N 1
ATOM 748 C CA . THR A 1 94 ? -1.147 -11.580 -6.523 1.00 94.00 94 THR A CA 1
ATOM 749 C C . THR A 1 94 ? -1.203 -10.327 -7.389 1.00 94.00 94 THR A C 1
ATOM 751 O O . THR A 1 94 ? -0.468 -10.243 -8.368 1.00 94.00 94 THR A O 1
ATOM 754 N N . THR A 1 95 ? -2.017 -9.339 -7.009 1.00 95.56 95 THR A N 1
ATOM 755 C CA . THR A 1 95 ? -2.158 -8.054 -7.705 1.00 95.56 95 THR A CA 1
ATOM 756 C C . THR A 1 95 ? -1.962 -6.889 -6.745 1.00 95.56 95 THR A C 1
ATOM 758 O O . THR A 1 95 ? -2.121 -7.032 -5.526 1.00 95.56 95 THR A O 1
ATOM 761 N N . TRP A 1 96 ? -1.640 -5.715 -7.289 1.00 95.50 96 TRP A N 1
ATOM 762 C CA . TRP A 1 96 ? -1.506 -4.501 -6.485 1.00 95.50 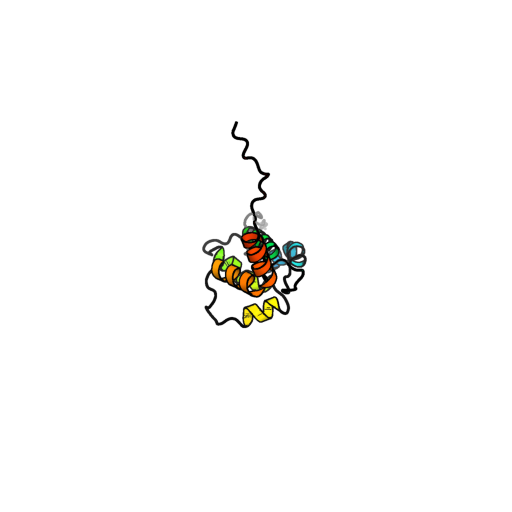96 TRP A CA 1
ATOM 763 C C . TRP A 1 96 ? -2.828 -4.116 -5.810 1.00 95.50 96 TRP A C 1
ATOM 765 O O . TRP A 1 96 ? -2.834 -3.755 -4.638 1.00 95.50 96 TRP A O 1
ATOM 775 N N . VAL A 1 97 ? -3.958 -4.301 -6.497 1.00 95.00 97 VAL A N 1
ATOM 776 C CA . VAL A 1 97 ? -5.303 -4.052 -5.943 1.00 95.00 97 VAL A CA 1
ATOM 777 C C . VAL A 1 97 ? -5.571 -4.898 -4.691 1.00 95.00 97 VAL A C 1
ATOM 779 O O . VAL A 1 97 ? -6.030 -4.386 -3.677 1.00 95.00 97 VAL A O 1
ATOM 782 N N . GLN A 1 98 ? -5.212 -6.185 -4.704 1.00 94.44 98 GLN A N 1
ATOM 783 C CA . GLN A 1 98 ? -5.367 -7.040 -3.519 1.00 94.44 98 GLN A CA 1
ATOM 784 C C . GLN A 1 98 ? -4.480 -6.585 -2.349 1.00 94.44 98 GLN A C 1
ATOM 786 O O . GLN A 1 98 ? -4.853 -6.747 -1.184 1.00 94.44 98 GLN A O 1
ATOM 791 N N . MET A 1 99 ? -3.295 -6.037 -2.645 1.00 95.69 99 MET A N 1
ATOM 792 C CA . MET A 1 99 ? -2.408 -5.471 -1.629 1.00 95.69 99 MET A CA 1
ATOM 793 C C . MET A 1 99 ? -3.045 -4.241 -0.981 1.00 95.69 99 MET A C 1
ATOM 795 O O . MET A 1 99 ? -3.135 -4.186 0.246 1.00 95.69 99 MET A O 1
ATOM 799 N N . THR A 1 100 ? -3.511 -3.282 -1.786 1.00 94.00 100 THR A N 1
ATOM 800 C CA . THR A 1 100 ? -4.102 -2.034 -1.282 1.00 94.00 100 THR A CA 1
ATOM 801 C C . THR A 1 100 ? -5.344 -2.311 -0.442 1.00 94.00 100 THR A C 1
ATOM 803 O O . THR A 1 100 ? -5.437 -1.814 0.679 1.00 94.00 100 THR A O 1
ATOM 806 N N . GLU A 1 101 ? -6.242 -3.184 -0.906 1.00 92.25 101 GLU A N 1
ATOM 807 C CA . GLU A 1 101 ? -7.431 -3.597 -0.154 1.00 92.25 101 GLU A CA 1
ATOM 808 C C . GLU A 1 101 ? -7.072 -4.167 1.221 1.00 92.25 101 GLU A C 1
ATOM 810 O O . GLU A 1 101 ? -7.642 -3.762 2.233 1.00 92.25 101 GLU A O 1
ATOM 815 N N . LYS A 1 102 ? -6.096 -5.079 1.297 1.00 93.19 102 LYS A N 1
ATOM 816 C CA . LYS A 1 102 ? -5.691 -5.685 2.574 1.00 93.19 102 LYS A CA 1
ATOM 817 C C . LYS A 1 102 ? -5.015 -4.693 3.512 1.00 93.19 102 LYS A C 1
ATOM 819 O O . LYS A 1 102 ? -5.254 -4.762 4.716 1.00 93.19 102 LYS A O 1
ATOM 824 N N . VAL A 1 103 ? -4.182 -3.794 2.987 1.00 92.50 103 VAL A N 1
ATOM 825 C CA . VAL A 1 103 ? -3.526 -2.741 3.779 1.00 92.50 103 VAL A CA 1
ATOM 826 C C . VAL A 1 103 ? -4.577 -1.814 4.375 1.00 92.50 103 VAL A C 1
ATOM 828 O O . VAL A 1 103 ? -4.565 -1.576 5.583 1.00 92.50 103 VAL A O 1
ATOM 831 N N . LEU A 1 104 ? -5.529 -1.357 3.561 1.00 91.19 104 LEU A N 1
ATOM 832 C CA . LEU A 1 104 ? -6.625 -0.514 4.024 1.00 91.19 104 LEU A CA 1
ATOM 833 C C . LEU A 1 104 ? -7.489 -1.258 5.042 1.00 91.19 104 LEU A C 1
ATOM 835 O O . LEU A 1 104 ? -7.701 -0.749 6.131 1.00 91.19 104 LEU A O 1
ATOM 839 N N . LEU A 1 105 ? -7.895 -2.499 4.782 1.00 89.62 105 LEU A N 1
ATOM 840 C CA . LEU A 1 105 ? -8.663 -3.286 5.754 1.00 89.62 105 LEU A CA 1
ATOM 841 C C . LEU A 1 105 ? -7.925 -3.500 7.085 1.00 89.62 105 LEU A C 1
ATOM 843 O O . LEU A 1 105 ? -8.563 -3.610 8.131 1.00 89.62 105 LEU A O 1
ATOM 847 N N . LYS A 1 106 ? -6.591 -3.593 7.063 1.00 90.12 106 LYS A N 1
ATOM 848 C CA . LYS A 1 106 ? -5.783 -3.823 8.263 1.00 90.12 106 LYS A CA 1
ATOM 849 C C . LYS A 1 106 ? -5.536 -2.552 9.074 1.00 90.12 106 LYS A C 1
ATOM 851 O O . LYS A 1 106 ? -5.593 -2.614 10.303 1.00 90.12 106 LYS A O 1
ATOM 856 N N . TYR A 1 107 ? -5.187 -1.455 8.406 1.00 88.88 107 TYR A N 1
ATOM 857 C CA . TYR A 1 107 ? -4.674 -0.236 9.042 1.00 88.88 107 TYR A CA 1
ATOM 858 C C . TYR A 1 107 ? -5.664 0.925 9.018 1.00 88.88 107 TYR A C 1
ATOM 860 O O . TYR A 1 107 ? -5.554 1.844 9.829 1.00 88.88 107 TYR A O 1
ATOM 868 N N . PHE A 1 108 ? -6.673 0.881 8.151 1.00 82.44 108 PHE A N 1
ATOM 869 C CA . PHE A 1 108 ? -7.798 1.796 8.236 1.00 82.44 108 PHE A CA 1
ATOM 870 C C . PHE A 1 108 ? -8.730 1.320 9.354 1.00 82.44 108 PHE A C 1
ATOM 872 O O . PHE A 1 108 ? -9.274 0.217 9.317 1.00 82.44 108 PHE A O 1
ATOM 879 N N . SER A 1 109 ? -8.865 2.124 10.410 1.00 68.00 109 SER A N 1
ATOM 880 C CA . SER A 1 109 ? -9.546 1.666 11.618 1.00 68.00 109 SER A CA 1
ATOM 881 C C . SER A 1 109 ? -11.054 1.449 11.387 1.00 68.00 109 SER A C 1
ATOM 883 O O . SER A 1 109 ? -11.715 2.290 10.770 1.00 68.00 109 SER A O 1
ATOM 885 N N . PRO A 1 110 ? -11.656 0.401 11.984 1.00 60.56 110 PRO A N 1
ATOM 886 C CA . PRO A 1 110 ? -13.108 0.226 12.006 1.00 60.56 110 PRO A CA 1
ATOM 887 C C . PRO A 1 110 ? -13.852 1.411 12.631 1.00 60.56 110 PRO A C 1
ATOM 889 O O . PRO A 1 110 ? -15.018 1.626 12.319 1.00 60.56 110 PRO A O 1
ATOM 892 N N . ALA A 1 111 ? -13.193 2.202 13.487 1.00 62.00 111 ALA A N 1
ATOM 893 C CA . ALA A 1 111 ? -13.738 3.433 14.055 1.00 62.00 111 ALA A CA 1
ATOM 894 C C . ALA A 1 111 ? -13.853 4.558 13.012 1.00 62.00 111 ALA A C 1
ATOM 896 O O . ALA A 1 111 ? -14.855 5.264 13.015 1.00 62.00 111 ALA A O 1
ATOM 897 N N . LYS A 1 112 ? -12.893 4.695 12.080 1.00 63.19 112 LYS A N 1
ATOM 898 C CA . LYS A 1 112 ? -13.009 5.609 10.926 1.00 63.19 112 LYS A CA 1
ATOM 899 C C . LYS A 1 112 ? -14.127 5.145 9.985 1.00 63.19 112 LYS A C 1
ATOM 901 O O . LYS A 1 112 ? -14.941 5.960 9.566 1.00 63.19 112 LYS A O 1
ATOM 906 N N . THR A 1 113 ? -14.236 3.837 9.736 1.00 62.97 113 THR A N 1
ATOM 907 C CA . THR A 1 113 ? -15.332 3.250 8.940 1.00 62.97 113 THR A CA 1
ATOM 908 C C . THR A 1 113 ? -16.702 3.421 9.608 1.00 62.97 113 THR A C 1
ATOM 910 O O . THR A 1 113 ? -17.673 3.767 8.942 1.00 62.97 113 THR A O 1
ATOM 913 N N . THR A 1 114 ? -16.792 3.214 10.924 1.00 61.06 114 THR A N 1
ATOM 914 C CA . THR A 1 114 ? -18.027 3.389 11.709 1.00 61.06 114 THR A CA 1
ATOM 915 C C . THR A 1 114 ? -18.411 4.858 11.817 1.00 61.06 114 THR A C 1
ATOM 917 O O . THR A 1 114 ? -19.582 5.174 11.657 1.00 61.06 114 THR A O 1
ATOM 920 N N . LYS A 1 115 ? -17.448 5.764 12.027 1.00 64.38 115 LYS A N 1
ATOM 921 C CA . LYS A 1 115 ? -17.696 7.207 12.024 1.00 64.38 115 LYS A CA 1
ATOM 922 C C . LYS A 1 115 ? -18.210 7.668 10.663 1.00 64.38 115 LYS A C 1
ATOM 924 O O . LYS A 1 115 ? -19.255 8.288 10.628 1.00 64.38 115 LYS A O 1
ATOM 929 N N . LEU A 1 116 ? -17.571 7.276 9.559 1.00 64.00 116 LEU A N 1
ATOM 930 C CA . LEU A 1 116 ? -18.055 7.602 8.214 1.00 64.00 116 LEU A CA 1
ATOM 931 C C . LEU A 1 116 ? -19.465 7.045 7.963 1.00 64.00 116 LEU A C 1
ATOM 933 O O . LEU A 1 116 ? -20.320 7.741 7.429 1.00 64.00 116 LEU A O 1
ATOM 937 N N . ARG A 1 117 ? -19.736 5.803 8.385 1.00 62.91 117 ARG A N 1
ATOM 938 C CA . ARG A 1 117 ? -21.081 5.216 8.304 1.00 62.91 117 ARG A CA 1
ATOM 939 C C . ARG A 1 117 ? -22.093 6.000 9.142 1.00 62.91 117 ARG A C 1
ATOM 941 O O . ARG A 1 117 ? -23.215 6.191 8.680 1.00 62.91 117 ARG A O 1
ATOM 948 N N . ASN A 1 118 ? -21.715 6.433 10.342 1.00 65.75 118 ASN A N 1
ATOM 949 C CA . ASN A 1 118 ? -22.563 7.244 11.206 1.00 65.75 118 ASN A CA 1
ATOM 950 C C . ASN A 1 118 ? -22.785 8.633 10.609 1.00 65.75 118 ASN A C 1
ATOM 952 O O . ASN A 1 118 ? -23.932 9.030 10.555 1.00 65.75 118 ASN A O 1
ATOM 956 N N . ASP A 1 119 ? -21.759 9.300 10.080 1.00 65.19 119 ASP A N 1
ATOM 957 C CA . ASP A 1 119 ? -21.853 10.617 9.439 1.00 65.19 119 ASP A CA 1
ATOM 958 C C . ASP A 1 119 ? -22.750 10.567 8.182 1.00 65.19 119 ASP A C 1
ATOM 960 O O . ASP A 1 119 ? -23.563 11.462 7.971 1.00 65.19 119 ASP A O 1
ATOM 964 N N . ILE A 1 120 ? -22.672 9.490 7.383 1.00 63.88 120 ILE A N 1
ATOM 965 C CA . ILE A 1 120 ? -23.579 9.241 6.243 1.00 63.88 120 ILE A CA 1
ATOM 966 C C . ILE A 1 120 ? -25.008 8.948 6.721 1.00 63.88 120 ILE A C 1
ATOM 968 O O . ILE A 1 120 ? -25.972 9.413 6.122 1.00 63.88 120 ILE A O 1
ATOM 972 N N . SER A 1 121 ? -25.169 8.169 7.794 1.00 59.34 121 SER A N 1
ATOM 973 C CA . SER A 1 121 ? -26.496 7.798 8.314 1.00 59.34 121 SER A CA 1
ATOM 974 C C . SER A 1 121 ? -27.157 8.927 9.113 1.00 59.34 121 SER A C 1
ATOM 976 O O . SER A 1 121 ? -28.379 8.978 9.202 1.00 59.34 121 SER A O 1
ATOM 978 N N . SER A 1 122 ? -26.363 9.823 9.702 1.00 58.88 122 SER A N 1
ATOM 979 C CA . SER A 1 122 ? -26.799 11.017 10.427 1.00 58.88 122 SER A CA 1
ATOM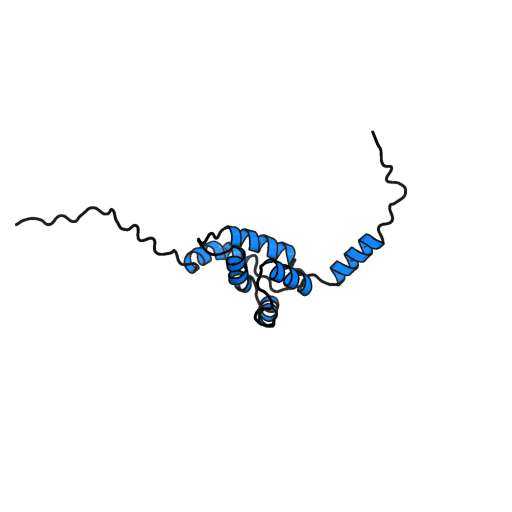 980 C C . SER A 1 122 ? -26.856 12.248 9.530 1.00 58.88 122 SER A C 1
ATOM 982 O O . SER A 1 122 ? -27.051 13.351 10.041 1.00 58.88 122 SER A O 1
ATOM 984 N N . PHE A 1 123 ? -26.661 12.081 8.218 1.00 53.75 123 PHE A N 1
ATOM 985 C CA . PHE A 1 123 ? -26.836 13.135 7.231 1.00 53.75 123 PHE A CA 1
ATOM 986 C C . PHE A 1 123 ? -28.333 13.451 7.128 1.00 53.75 123 PHE A C 1
ATOM 988 O O . PHE A 1 123 ? -29.063 12.934 6.287 1.00 53.75 123 PHE A O 1
ATOM 995 N N . VAL A 1 124 ? -28.817 14.267 8.059 1.00 53.84 124 VAL A N 1
ATOM 996 C CA . VAL A 1 124 ? -30.108 14.930 7.938 1.00 53.84 124 VAL A CA 1
ATOM 997 C C . VAL A 1 124 ? -29.854 16.123 7.032 1.00 53.84 124 VAL A C 1
ATOM 999 O O . VAL A 1 124 ? -29.122 17.035 7.415 1.00 53.84 124 VAL A O 1
ATOM 1002 N N . GLN A 1 125 ? -30.416 16.098 5.823 1.00 51.56 125 GLN A N 1
ATOM 1003 C CA . GLN A 1 125 ? -30.532 17.297 5.001 1.00 51.56 125 GLN A CA 1
ATOM 1004 C C . GLN A 1 125 ? -31.223 18.352 5.869 1.00 51.56 125 GLN A C 1
ATOM 1006 O O . GLN A 1 125 ? -32.399 18.218 6.195 1.00 51.56 125 GLN A O 1
ATOM 1011 N N . MET A 1 126 ? -30.466 19.344 6.337 1.00 48.97 126 MET A N 1
ATOM 1012 C CA . MET A 1 126 ? -31.054 20.461 7.060 1.00 48.97 126 MET A CA 1
ATOM 1013 C C . MET A 1 126 ? -31.987 21.185 6.089 1.00 48.97 126 MET A C 1
ATOM 1015 O O . MET A 1 126 ? -31.565 21.526 4.984 1.00 48.97 126 MET A O 1
ATOM 1019 N N . ASP A 1 127 ? -33.227 21.435 6.514 1.00 50.66 127 ASP A N 1
ATOM 1020 C CA . ASP A 1 127 ? -34.330 22.055 5.753 1.00 50.66 127 ASP A CA 1
ATOM 1021 C C . ASP A 1 127 ? -34.049 23.487 5.219 1.00 50.66 127 ASP A C 1
ATOM 1023 O O . ASP A 1 127 ? -34.972 24.220 4.872 1.00 50.66 127 ASP A O 1
ATOM 1027 N N . LEU A 1 128 ? -32.788 23.929 5.159 1.00 49.12 128 LEU A N 1
ATOM 1028 C CA . LEU A 1 128 ? -32.379 25.273 4.746 1.00 49.12 128 LEU A CA 1
ATOM 1029 C C . LEU A 1 128 ? -31.371 25.314 3.588 1.00 49.12 128 LEU A C 1
ATOM 1031 O O . LEU A 1 128 ? -31.022 26.412 3.157 1.00 49.12 128 LEU A O 1
ATOM 1035 N N . GLU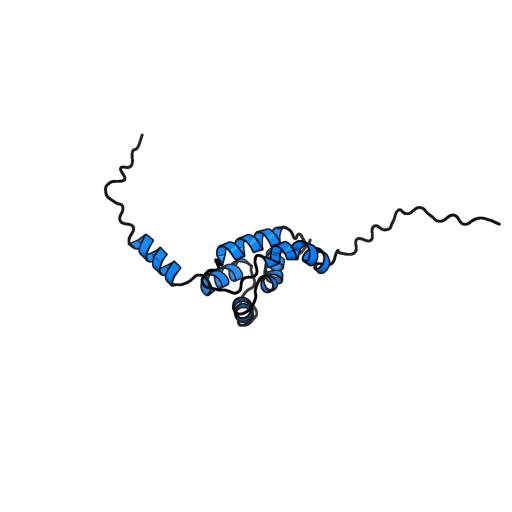 A 1 129 ? -30.941 24.181 3.024 1.00 49.38 129 GLU A N 1
ATOM 1036 C CA . GLU A 1 129 ? -30.328 24.208 1.688 1.00 49.38 129 GLU A CA 1
ATOM 1037 C C . GLU A 1 129 ? -31.439 24.320 0.640 1.00 49.38 129 GLU A C 1
ATOM 1039 O O . GLU A 1 129 ? -31.908 23.341 0.061 1.00 49.38 129 GLU A O 1
ATOM 1044 N N . THR A 1 130 ? -31.908 25.550 0.424 1.00 56.38 130 THR A N 1
ATOM 1045 C CA . THR A 1 130 ? -32.710 25.865 -0.755 1.00 56.38 130 THR A CA 1
ATOM 1046 C C . THR A 1 130 ? -31.835 25.637 -1.978 1.00 56.38 130 THR A C 1
ATOM 1048 O O . THR A 1 130 ? -30.864 26.367 -2.193 1.00 56.38 130 THR A O 1
ATOM 1051 N N . LEU A 1 131 ? -32.194 24.635 -2.776 1.00 55.06 131 LEU A N 1
ATOM 1052 C CA . LEU A 1 131 ? -31.727 24.484 -4.144 1.00 55.06 131 LEU A CA 1
ATOM 1053 C C . LEU A 1 131 ? -32.201 25.727 -4.918 1.00 55.06 131 LEU A C 1
ATOM 1055 O O . LEU A 1 131 ? -33.343 25.784 -5.370 1.00 55.06 131 LEU A O 1
ATOM 1059 N N . TYR A 1 132 ? -31.375 26.772 -4.988 1.00 49.81 132 TYR A N 1
ATOM 1060 C CA . TYR A 1 132 ? -31.614 27.848 -5.942 1.00 49.81 132 TYR A CA 1
ATOM 1061 C C . TYR A 1 132 ? -31.276 27.296 -7.324 1.00 49.81 132 TYR A C 1
ATOM 1063 O O . TYR A 1 132 ? -30.117 27.282 -7.729 1.00 49.81 132 TYR A O 1
ATOM 1071 N N . ASP A 1 133 ? -32.308 26.820 -8.016 1.00 50.25 133 ASP A N 1
ATOM 1072 C CA . ASP A 1 133 ? -32.329 26.812 -9.472 1.00 50.25 133 ASP A CA 1
ATOM 1073 C C . ASP A 1 133 ? -32.407 28.266 -9.956 1.00 50.25 133 ASP A C 1
ATOM 1075 O O . ASP A 1 133 ? -33.365 28.985 -9.648 1.00 50.25 133 ASP A O 1
ATOM 1079 N N . ALA A 1 134 ? -31.397 28.685 -10.717 1.00 43.25 134 ALA A N 1
ATOM 1080 C CA . ALA A 1 134 ? -31.495 29.731 -11.731 1.00 43.25 134 ALA A CA 1
ATOM 1081 C C . ALA A 1 134 ? -30.441 29.489 -12.818 1.00 43.25 134 ALA A C 1
ATOM 1083 O O . ALA A 1 134 ? -29.243 29.394 -12.466 1.00 43.25 134 ALA A O 1
#

Sequence (134 aa):
MAENHPPPPEMAANHAPRTMYDYTKSSLTGIESSIFDGLQDEDPNTHLANFVEFCDTFKINDVSDDAIRLRLFPFSLRNKAKQWLYSLPRGSITTWVQMTEKVLLKYFSPAKTTKLRNDISSFVQMDLETLYDA

pLDDT: mean 73.3, std 19.8, range [37.62, 95.69]

Organism: NCBI:txid47621